Protein AF-A0A7S2CY67-F1 (afdb_monomer_lite)

Structure (mmCIF, N/CA/C/O backbone):
data_AF-A0A7S2CY67-F1
#
_entry.id   AF-A0A7S2CY67-F1
#
loop_
_atom_site.group_PDB
_atom_site.id
_atom_site.type_symbol
_atom_site.label_atom_id
_atom_site.label_alt_id
_atom_site.label_comp_id
_atom_site.label_asym_id
_atom_site.label_entity_id
_atom_site.label_seq_id
_atom_site.pdbx_PDB_ins_code
_atom_site.Cartn_x
_atom_site.Cartn_y
_atom_site.Cartn_z
_atom_site.occupancy
_atom_site.B_iso_or_equiv
_atom_site.auth_seq_id
_atom_site.auth_comp_id
_atom_site.auth_asym_id
_atom_site.auth_atom_id
_atom_site.pdbx_PDB_model_num
ATOM 1 N N . TYR A 1 1 ? 5.174 11.758 -1.093 1.00 93.12 1 TYR A N 1
ATOM 2 C CA . TYR A 1 1 ? 6.610 11.910 -1.414 1.00 93.12 1 TYR A CA 1
ATOM 3 C C . TYR A 1 1 ? 7.144 10.620 -2.011 1.00 93.12 1 TYR A C 1
ATOM 5 O O . TYR A 1 1 ? 6.485 9.593 -1.864 1.00 93.12 1 TYR A O 1
ATOM 13 N N . GLU A 1 2 ? 8.290 10.684 -2.694 1.00 97.56 2 GLU A N 1
ATOM 14 C CA . GLU A 1 2 ? 8.997 9.483 -3.150 1.00 97.56 2 GLU A CA 1
ATOM 15 C C . GLU A 1 2 ? 9.559 8.762 -1.918 1.00 97.56 2 GLU A C 1
ATOM 17 O O . GLU A 1 2 ? 10.218 9.382 -1.079 1.00 97.56 2 GLU A O 1
ATOM 22 N N . LEU A 1 3 ? 9.259 7.473 -1.777 1.00 97.00 3 LEU A N 1
ATOM 23 C CA . LEU A 1 3 ? 9.472 6.714 -0.545 1.00 97.00 3 LEU A CA 1
ATOM 24 C C . LEU A 1 3 ? 10.941 6.686 -0.077 1.00 97.00 3 LEU A C 1
ATOM 26 O O . LEU A 1 3 ? 11.210 6.699 1.123 1.00 97.00 3 LEU A O 1
ATOM 30 N N . ARG A 1 4 ? 11.904 6.672 -1.003 1.00 96.25 4 ARG A N 1
ATOM 31 C CA . ARG A 1 4 ? 13.350 6.644 -0.720 1.00 96.25 4 ARG A CA 1
ATOM 32 C C . ARG A 1 4 ? 13.943 8.010 -0.408 1.00 96.25 4 ARG A C 1
ATOM 34 O O . ARG A 1 4 ? 15.083 8.076 0.043 1.00 96.25 4 ARG A O 1
ATOM 41 N N . THR A 1 5 ? 13.174 9.077 -0.597 1.00 96.81 5 THR A N 1
ATOM 42 C CA . THR A 1 5 ? 13.566 10.443 -0.214 1.00 96.81 5 THR A CA 1
ATOM 43 C C . THR A 1 5 ? 13.110 10.842 1.189 1.00 96.81 5 THR A C 1
ATOM 45 O O . THR A 1 5 ? 13.514 11.894 1.679 1.00 96.81 5 THR A O 1
ATOM 48 N N . LEU A 1 6 ? 12.290 10.014 1.844 1.00 97.44 6 LEU A N 1
ATOM 49 C CA . LEU A 1 6 ? 11.858 10.247 3.220 1.00 97.44 6 LEU A CA 1
ATOM 50 C C . LEU A 1 6 ? 13.047 10.224 4.182 1.00 97.44 6 LEU A C 1
ATOM 52 O O . LEU A 1 6 ? 13.986 9.437 4.016 1.00 97.44 6 LEU A O 1
ATOM 56 N N . SER A 1 7 ? 12.971 11.043 5.234 1.00 97.44 7 SER A N 1
ATOM 57 C CA . SER A 1 7 ? 13.893 10.908 6.357 1.00 97.44 7 SER A CA 1
ATOM 58 C C . SER A 1 7 ? 13.724 9.534 7.016 1.00 97.44 7 SER A C 1
ATOM 60 O O . SER A 1 7 ? 12.704 8.859 6.848 1.00 97.44 7 SER A O 1
ATOM 62 N N . HIS A 1 8 ? 14.726 9.105 7.783 1.00 96.25 8 HIS A N 1
ATOM 63 C CA . HIS A 1 8 ? 14.624 7.862 8.547 1.00 96.25 8 HIS A CA 1
ATOM 64 C C . HIS A 1 8 ? 13.380 7.855 9.453 1.00 96.25 8 HIS A C 1
ATOM 66 O O . HIS A 1 8 ? 12.667 6.853 9.510 1.00 96.25 8 HIS A O 1
ATOM 72 N N . ASP A 1 9 ? 13.100 8.981 10.110 1.00 97.75 9 ASP A N 1
ATOM 73 C CA . ASP A 1 9 ? 11.992 9.098 11.054 1.00 97.75 9 ASP A CA 1
ATOM 74 C C . ASP A 1 9 ? 10.640 9.122 10.335 1.00 97.75 9 ASP A C 1
ATOM 76 O O . ASP A 1 9 ? 9.745 8.380 10.730 1.00 97.75 9 ASP A O 1
ATOM 80 N N . ASP A 1 10 ? 10.510 9.851 9.221 1.00 98.19 10 ASP A N 1
ATOM 81 C CA . ASP A 1 10 ? 9.273 9.855 8.422 1.00 98.19 10 ASP A CA 1
ATOM 82 C C . ASP A 1 10 ? 8.985 8.473 7.829 1.00 98.19 10 ASP A C 1
ATOM 84 O O . ASP A 1 10 ? 7.849 7.996 7.858 1.00 98.19 10 ASP A O 1
ATOM 88 N N . ARG A 1 11 ? 10.022 7.791 7.323 1.00 97.56 11 ARG A N 1
ATOM 89 C CA . ARG A 1 11 ? 9.902 6.430 6.791 1.00 97.56 11 ARG A CA 1
ATOM 90 C C . ARG A 1 11 ? 9.481 5.453 7.884 1.00 97.56 11 ARG A C 1
ATOM 92 O O . ARG A 1 11 ? 8.613 4.614 7.650 1.00 97.56 11 ARG A O 1
ATOM 99 N N . LYS A 1 12 ? 10.072 5.563 9.077 1.00 97.38 12 LYS A N 1
ATOM 100 C CA . LYS A 1 12 ? 9.687 4.756 10.238 1.00 97.38 12 LYS A CA 1
ATOM 101 C C . LYS A 1 12 ? 8.224 5.001 10.602 1.00 97.38 12 LYS A C 1
ATOM 103 O O . LYS A 1 12 ? 7.485 4.033 10.737 1.00 97.38 12 LYS A O 1
ATOM 108 N N . THR A 1 13 ? 7.795 6.257 10.708 1.00 98.19 13 THR A N 1
ATOM 109 C CA . THR A 1 13 ? 6.401 6.613 11.008 1.00 98.19 13 THR A CA 1
ATOM 110 C C . THR A 1 13 ? 5.434 6.057 9.964 1.00 98.19 13 THR A C 1
ATOM 112 O O . THR A 1 13 ? 4.447 5.419 10.327 1.00 98.19 13 THR A O 1
ATOM 115 N N . TYR A 1 14 ? 5.754 6.202 8.675 1.00 98.12 14 TYR A N 1
ATOM 116 C CA . TYR A 1 14 ? 4.969 5.615 7.589 1.00 98.12 14 TYR A CA 1
ATOM 117 C C . TYR A 1 14 ? 4.826 4.096 7.739 1.00 98.12 14 TYR A C 1
ATOM 119 O O . TYR A 1 14 ? 3.713 3.577 7.704 1.00 98.12 14 TYR A O 1
ATOM 127 N N . PHE A 1 15 ? 5.928 3.369 7.959 1.00 98.00 15 PHE A N 1
ATOM 128 C CA . PHE A 1 15 ? 5.878 1.913 8.100 1.00 98.00 15 PHE A CA 1
ATOM 129 C C . PHE A 1 15 ? 5.199 1.438 9.390 1.00 98.00 15 PHE A C 1
ATOM 131 O O . PHE A 1 15 ? 4.603 0.363 9.376 1.00 98.00 15 PHE A O 1
ATOM 138 N N . GLU A 1 16 ? 5.252 2.198 10.489 1.00 98.12 16 GLU A N 1
ATOM 139 C CA . GLU A 1 16 ? 4.470 1.873 11.689 1.00 98.12 16 GLU A CA 1
ATOM 140 C C . GLU A 1 16 ? 2.967 2.039 11.440 1.00 98.12 16 GLU A C 1
ATOM 142 O O . GLU A 1 16 ? 2.195 1.126 11.738 1.00 98.12 16 GLU A O 1
ATOM 147 N N . ALA A 1 17 ? 2.546 3.153 10.830 1.00 98.44 17 ALA A N 1
ATOM 148 C CA . ALA A 1 17 ? 1.143 3.368 10.481 1.00 98.44 17 ALA A CA 1
ATOM 149 C C . ALA A 1 17 ? 0.645 2.324 9.471 1.00 98.44 17 ALA A C 1
ATOM 151 O O . ALA A 1 17 ? -0.438 1.759 9.628 1.00 98.44 17 ALA A O 1
ATOM 152 N N . LEU A 1 18 ? 1.464 2.010 8.464 1.00 97.88 18 LEU A N 1
ATOM 153 C CA . LEU A 1 18 ? 1.145 0.991 7.474 1.00 97.88 18 LEU A CA 1
ATOM 154 C C . LEU A 1 18 ? 1.027 -0.393 8.117 1.00 97.88 18 LEU A C 1
ATOM 156 O O . LEU A 1 18 ? 0.089 -1.125 7.828 1.00 97.88 18 LEU A O 1
ATOM 160 N N . TYR A 1 19 ? 1.920 -0.757 9.033 1.00 97.69 19 TYR A N 1
ATOM 161 C CA . TYR A 1 19 ? 1.831 -2.041 9.725 1.00 97.69 19 TYR A CA 1
ATOM 162 C C . TYR A 1 19 ? 0.552 -2.178 10.550 1.00 97.69 19 TYR A C 1
ATOM 164 O O . TYR A 1 19 ? -0.118 -3.204 10.463 1.00 97.69 19 TYR A O 1
ATOM 172 N N . VAL A 1 20 ? 0.151 -1.129 11.271 1.00 98.00 20 VAL A N 1
ATOM 173 C CA . VAL A 1 20 ? -1.155 -1.089 11.945 1.00 98.00 20 VAL A CA 1
ATOM 174 C C . VAL A 1 20 ? -2.293 -1.285 10.939 1.00 98.00 20 VAL A C 1
ATOM 176 O O . VAL A 1 20 ? -3.178 -2.106 11.170 1.00 98.00 20 VAL A O 1
ATOM 179 N N . PHE A 1 21 ? -2.256 -0.586 9.803 1.00 97.62 21 PHE A N 1
ATOM 180 C CA . PHE A 1 21 ? -3.266 -0.701 8.749 1.00 97.62 21 PHE A CA 1
ATOM 181 C C . PHE A 1 21 ? -3.409 -2.129 8.185 1.00 97.62 21 PHE A C 1
ATOM 183 O O . PHE A 1 21 ? -4.525 -2.551 7.880 1.00 97.62 21 PHE A O 1
ATOM 190 N N . TYR A 1 22 ? -2.311 -2.885 8.093 1.00 95.81 22 TYR A N 1
ATOM 191 C CA . TYR A 1 22 ? -2.320 -4.288 7.656 1.00 95.81 22 TYR A CA 1
ATOM 192 C C . TYR A 1 22 ? -2.852 -5.268 8.716 1.00 95.81 22 TYR A C 1
ATOM 194 O O . TYR A 1 22 ? -3.306 -6.351 8.358 1.00 95.81 22 TYR A O 1
ATOM 202 N N . GLN A 1 23 ? -2.791 -4.921 10.004 1.00 94.50 23 GLN A N 1
ATOM 203 C CA . GLN A 1 23 ? -3.136 -5.831 11.107 1.00 94.50 23 GLN A CA 1
ATOM 204 C C . GLN A 1 23 ? -4.534 -5.579 11.685 1.00 94.50 23 GLN A C 1
ATOM 206 O O . GLN A 1 23 ? -5.205 -6.509 12.132 1.00 94.50 23 GLN A O 1
ATOM 211 N N . VAL A 1 24 ? -4.983 -4.323 11.698 1.00 95.88 24 VAL A N 1
ATOM 212 C CA . VAL A 1 24 ? -6.218 -3.929 12.379 1.00 95.88 24 VAL A CA 1
ATOM 213 C C . VAL A 1 24 ? -7.445 -4.229 11.517 1.00 95.88 24 VAL A C 1
ATOM 215 O O . VAL A 1 24 ? -7.567 -3.811 10.365 1.00 95.88 2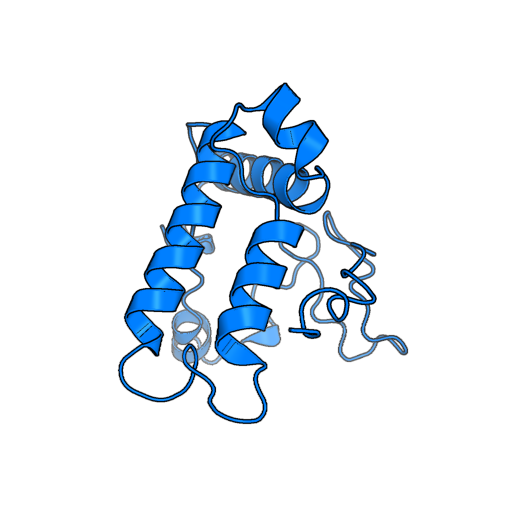4 VAL A O 1
ATOM 218 N N . SER A 1 25 ? -8.402 -4.951 12.103 1.00 95.88 25 SER A N 1
ATOM 219 C CA . SER A 1 25 ? -9.677 -5.256 11.448 1.00 95.88 25 SER A CA 1
ATOM 220 C C . SER A 1 25 ? -10.555 -4.009 11.281 1.00 95.88 25 SER A C 1
ATOM 222 O O . SER A 1 25 ? -10.412 -3.026 12.004 1.00 95.88 25 SER A O 1
ATOM 224 N N . GLN A 1 26 ? -11.546 -4.062 10.383 1.00 97.00 26 GLN A N 1
ATOM 225 C CA . GLN A 1 26 ? -12.497 -2.957 10.194 1.00 97.00 26 GLN A CA 1
ATOM 226 C C . GLN A 1 26 ? -13.194 -2.540 11.500 1.00 97.00 26 GLN A C 1
ATOM 228 O O . GLN A 1 26 ? -13.263 -1.355 11.820 1.00 97.00 26 GLN A O 1
ATOM 233 N N . ALA A 1 27 ? -13.723 -3.510 12.251 1.00 97.38 27 ALA A N 1
ATOM 234 C CA . ALA A 1 27 ? -14.481 -3.242 13.472 1.00 97.38 27 ALA A CA 1
ATOM 235 C C . ALA A 1 27 ? -13.596 -2.634 14.570 1.00 97.38 27 ALA A C 1
ATOM 237 O O . ALA A 1 27 ? -13.999 -1.693 15.255 1.00 97.38 27 ALA A O 1
ATOM 238 N N . GLU A 1 28 ? -12.378 -3.151 14.715 1.00 98.31 28 GLU A N 1
ATOM 239 C CA . GLU A 1 28 ? -11.406 -2.639 15.674 1.00 98.31 28 GLU A CA 1
ATOM 240 C C . GLU A 1 28 ? -10.902 -1.247 15.286 1.00 98.31 28 GLU A C 1
ATOM 242 O O . GLU A 1 28 ? -10.892 -0.346 16.122 1.00 98.31 28 GLU A O 1
ATOM 247 N N . GLY A 1 29 ? -10.561 -1.025 14.018 1.00 98.31 29 GLY A N 1
ATOM 248 C CA . GLY A 1 29 ? -10.054 0.263 13.561 1.00 98.31 29 GLY A CA 1
ATOM 249 C C . GLY A 1 29 ? -11.096 1.375 13.631 1.00 98.31 29 GLY A C 1
ATOM 250 O O . GLY A 1 29 ? -10.762 2.491 14.013 1.00 98.31 29 GLY A O 1
ATOM 251 N N . VAL A 1 30 ? -12.380 1.080 13.404 1.00 98.44 30 VAL A N 1
ATOM 252 C CA . VAL A 1 30 ? -13.461 2.047 13.671 1.00 98.44 30 VAL A CA 1
ATOM 253 C C . VAL A 1 30 ? -13.520 2.434 15.151 1.00 98.44 30 VAL A C 1
ATOM 255 O O . VAL A 1 30 ? -13.738 3.603 15.471 1.00 98.44 30 VAL A O 1
ATOM 258 N N . LYS A 1 31 ? -13.303 1.476 16.060 1.00 98.44 31 LYS A N 1
ATOM 259 C CA . LYS A 1 31 ? -13.283 1.725 17.507 1.00 98.44 31 LYS A CA 1
ATOM 260 C C . LYS A 1 31 ? -12.053 2.529 17.943 1.00 98.44 31 LYS A C 1
ATOM 262 O O . LYS A 1 31 ? -12.183 3.372 18.827 1.00 98.44 31 LYS A O 1
ATOM 267 N N . LEU A 1 32 ? -10.884 2.253 17.364 1.00 98.38 32 LEU A N 1
ATOM 268 C CA . LEU A 1 32 ? -9.612 2.884 17.739 1.00 98.38 32 LEU A CA 1
ATOM 269 C C . LEU A 1 32 ? -9.400 4.247 17.070 1.00 98.38 32 LEU A C 1
ATOM 271 O O . LEU A 1 32 ? -8.996 5.197 17.733 1.00 98.38 32 LEU A O 1
ATOM 275 N N . TYR A 1 33 ? -9.677 4.339 15.772 1.00 98.19 33 TYR A N 1
ATOM 276 C CA . TYR A 1 33 ? -9.298 5.471 14.924 1.00 98.19 33 TYR A CA 1
ATOM 277 C C . TYR A 1 33 ? -10.501 6.309 14.472 1.00 98.19 33 TYR A C 1
ATOM 279 O O . TYR A 1 33 ? -10.338 7.466 14.094 1.00 98.19 33 TYR A O 1
ATOM 287 N N . GLY A 1 34 ? -11.721 5.768 14.564 1.00 97.00 34 GLY A N 1
ATOM 288 C CA . GLY A 1 34 ? -12.975 6.477 14.305 1.00 97.00 34 GLY A CA 1
ATOM 289 C C . GLY A 1 34 ? -13.731 5.982 13.070 1.00 97.00 34 GLY A C 1
ATOM 290 O O . GLY A 1 34 ? -13.219 5.233 12.244 1.00 97.00 34 GLY A O 1
ATOM 291 N N . GLY A 1 35 ? -14.975 6.444 12.913 1.00 96.69 35 GLY A N 1
ATOM 292 C CA . GLY A 1 35 ? -15.934 5.913 11.929 1.00 96.69 35 GLY A CA 1
ATOM 293 C C . GLY A 1 35 ? -15.572 6.064 10.448 1.00 96.69 35 GLY A C 1
ATOM 294 O O . GLY A 1 35 ? -16.266 5.504 9.608 1.00 96.69 35 GLY A O 1
ATOM 295 N N . LYS A 1 36 ? -14.514 6.811 10.118 1.00 96.75 36 LYS A N 1
ATOM 296 C CA . LYS A 1 36 ? -14.008 6.964 8.745 1.00 96.75 36 LYS A CA 1
ATOM 297 C C . LYS A 1 36 ? -12.856 6.012 8.403 1.00 96.75 36 LYS A C 1
ATOM 299 O O . LYS A 1 36 ? -12.401 6.026 7.267 1.00 96.75 36 LYS A O 1
ATOM 304 N N . TYR A 1 37 ? -12.378 5.218 9.362 1.00 98.44 37 TYR A N 1
ATOM 305 C CA . TYR A 1 37 ? -11.299 4.265 9.130 1.00 98.44 37 TYR A CA 1
ATOM 306 C C . TYR A 1 37 ? -11.774 3.149 8.203 1.00 98.44 37 TYR A C 1
ATOM 308 O O . TYR A 1 37 ? -12.827 2.556 8.448 1.00 98.44 37 TYR A O 1
ATOM 316 N N . LEU A 1 38 ? -10.978 2.824 7.188 1.00 98.44 38 LEU A N 1
ATOM 317 C CA . LEU A 1 38 ? -11.170 1.667 6.325 1.00 98.44 38 LEU A CA 1
ATOM 318 C C . LEU A 1 38 ? -9.960 0.744 6.487 1.00 98.44 38 LEU A C 1
ATOM 320 O O . LEU A 1 38 ? -8.822 1.177 6.381 1.00 98.44 38 LEU A O 1
ATOM 324 N N . SER A 1 39 ? -10.199 -0.530 6.778 1.00 97.12 39 SER A N 1
ATOM 325 C CA . SER A 1 39 ? -9.134 -1.537 6.888 1.00 97.12 39 SER A CA 1
ATOM 326 C C . SER A 1 39 ? -8.613 -1.960 5.514 1.00 97.12 39 SER A C 1
ATOM 328 O O . SER A 1 39 ? -9.345 -1.883 4.524 1.00 97.12 39 SER A O 1
ATOM 330 N N . LEU A 1 40 ? -7.401 -2.527 5.463 1.00 95.88 40 LEU A N 1
ATOM 331 C CA . LEU A 1 40 ? -6.869 -3.193 4.265 1.00 95.88 40 LEU A CA 1
ATOM 332 C C . LEU A 1 40 ? -7.900 -4.139 3.639 1.00 95.88 40 LEU A C 1
ATOM 334 O O . LEU A 1 40 ? -8.175 -4.085 2.446 1.00 95.88 40 LEU A O 1
ATOM 338 N N . ASN A 1 41 ? -8.516 -4.971 4.474 1.00 93.75 41 ASN A N 1
ATOM 339 C CA . ASN A 1 41 ? -9.506 -5.955 4.058 1.00 93.75 41 ASN A CA 1
ATOM 340 C C . ASN A 1 41 ? -10.754 -5.326 3.424 1.00 93.75 41 ASN A C 1
ATOM 342 O O . ASN A 1 41 ? -11.353 -5.921 2.531 1.00 93.75 41 ASN A O 1
ATOM 346 N N . TYR A 1 42 ? -11.152 -4.132 3.862 1.00 95.06 42 TYR A N 1
ATOM 347 C CA . TYR A 1 42 ? -12.246 -3.395 3.238 1.00 95.06 42 TYR A CA 1
ATOM 348 C C . TYR A 1 42 ? -11.843 -2.887 1.846 1.00 95.06 42 TYR A C 1
ATOM 350 O O . TYR A 1 42 ? -12.562 -3.145 0.880 1.00 95.06 42 TYR A O 1
ATOM 358 N N . LEU A 1 43 ? -10.666 -2.263 1.722 1.00 95.44 43 LEU A N 1
ATOM 359 C CA . LEU A 1 43 ? -10.174 -1.744 0.439 1.00 95.44 43 LEU A CA 1
ATOM 360 C C . LEU A 1 43 ? -9.917 -2.868 -0.581 1.00 95.44 43 LEU A C 1
ATOM 362 O O . LEU A 1 43 ? -10.307 -2.751 -1.739 1.00 95.44 43 LEU A O 1
ATOM 366 N N . VAL A 1 44 ? -9.343 -3.999 -0.155 1.00 92.94 44 VAL A N 1
ATOM 367 C CA . VAL A 1 44 ? -9.152 -5.186 -1.013 1.00 92.94 44 VAL A CA 1
ATOM 368 C C . VAL A 1 44 ? -10.491 -5.692 -1.550 1.00 92.94 44 VAL A C 1
ATOM 370 O O . VAL A 1 44 ? -10.601 -6.013 -2.731 1.00 92.94 44 VAL A O 1
ATOM 373 N N . ARG A 1 45 ? -11.539 -5.724 -0.718 1.00 90.25 45 ARG A N 1
ATOM 374 C CA . ARG A 1 45 ? -12.885 -6.113 -1.168 1.00 90.25 45 ARG A CA 1
ATOM 375 C C . ARG A 1 45 ? -13.473 -5.121 -2.163 1.00 90.25 45 ARG A C 1
ATOM 377 O O . ARG A 1 45 ? -14.047 -5.559 -3.154 1.00 90.25 45 ARG A O 1
ATOM 384 N N . GLN A 1 46 ? -13.325 -3.817 -1.929 1.00 91.75 46 GLN A N 1
ATOM 385 C CA . GLN A 1 46 ? -13.766 -2.798 -2.888 1.00 91.75 46 GLN A CA 1
ATOM 386 C C . GLN A 1 46 ? -13.060 -2.957 -4.238 1.00 91.75 46 GLN A C 1
ATOM 388 O O . GLN A 1 46 ? -13.721 -2.933 -5.274 1.00 91.75 46 GLN A O 1
ATOM 393 N N . HIS A 1 47 ? -11.745 -3.189 -4.222 1.00 92.25 47 HIS A N 1
ATOM 394 C CA . HIS A 1 47 ? -10.965 -3.436 -5.430 1.00 92.25 47 HIS A CA 1
ATOM 395 C C . HIS A 1 47 ? -11.448 -4.687 -6.173 1.00 92.25 47 HIS A C 1
ATOM 397 O O . HIS A 1 47 ? -11.693 -4.640 -7.374 1.00 92.25 47 HIS A O 1
ATOM 403 N N . LEU A 1 48 ? -11.652 -5.804 -5.466 1.00 89.31 48 LEU A N 1
ATOM 404 C CA . LEU A 1 48 ? -12.175 -7.036 -6.065 1.00 89.31 48 LEU A CA 1
ATOM 405 C C . LEU A 1 48 ? -13.583 -6.854 -6.640 1.00 89.31 48 LEU A C 1
ATOM 407 O O . LEU A 1 48 ? -13.865 -7.368 -7.714 1.00 89.31 48 LEU A O 1
ATOM 411 N N . TYR A 1 49 ? -14.454 -6.098 -5.972 1.00 86.94 49 TYR A N 1
ATOM 412 C CA . TYR A 1 49 ? -15.788 -5.800 -6.494 1.00 86.94 49 TYR A CA 1
ATOM 413 C C . TYR A 1 49 ? -15.732 -5.004 -7.807 1.00 86.94 49 TYR A C 1
ATOM 415 O O . TYR A 1 49 ? -16.526 -5.240 -8.712 1.00 86.94 49 TYR A O 1
ATOM 423 N N . GLY A 1 50 ? -14.783 -4.073 -7.917 1.00 87.38 50 GLY A N 1
ATOM 424 C CA . GLY A 1 50 ? -14.592 -3.255 -9.111 1.00 87.38 50 GLY A CA 1
ATOM 425 C C . GLY A 1 50 ? -13.888 -3.955 -10.274 1.00 87.38 50 GLY A C 1
ATOM 426 O O . GLY A 1 50 ? -14.155 -3.623 -11.427 1.00 87.38 50 GLY A O 1
ATOM 427 N N . ALA A 1 51 ? -13.004 -4.907 -9.969 1.00 87.69 51 ALA A N 1
ATOM 428 C CA . ALA A 1 51 ? -12.089 -5.502 -10.940 1.00 87.69 51 ALA A CA 1
ATOM 429 C C . ALA A 1 51 ? -12.361 -6.971 -11.291 1.00 87.69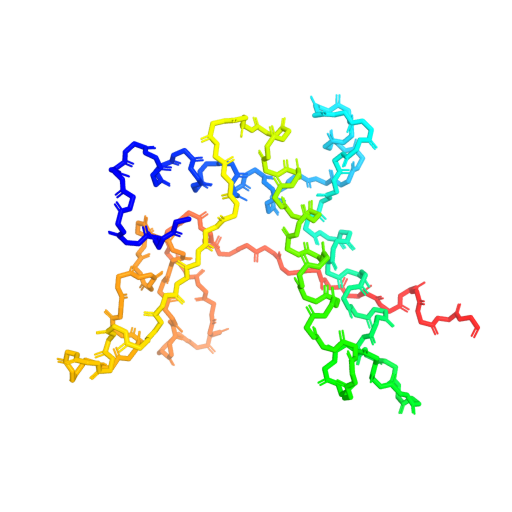 51 ALA A C 1
ATOM 431 O O . ALA A 1 51 ? -11.961 -7.433 -12.351 1.00 87.69 51 ALA A O 1
ATOM 432 N N . ALA A 1 52 ? -12.983 -7.747 -10.401 1.00 82.50 52 ALA A N 1
ATOM 433 C CA . ALA A 1 52 ? -13.018 -9.209 -10.522 1.00 82.50 52 ALA A CA 1
ATOM 434 C C . ALA A 1 52 ? -14.334 -9.763 -11.096 1.00 82.50 52 ALA A C 1
ATOM 436 O O . ALA A 1 52 ? -14.559 -10.975 -11.043 1.00 82.50 52 ALA A O 1
ATOM 437 N N . SE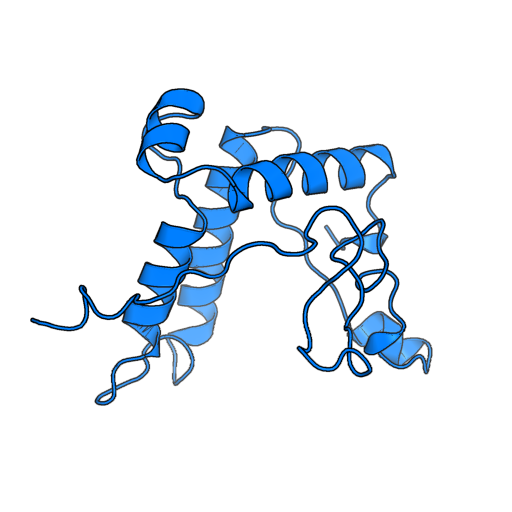R A 1 53 ? -15.218 -8.906 -11.621 1.00 77.44 53 SER A N 1
ATOM 438 C CA . SER A 1 53 ? -16.420 -9.371 -12.317 1.00 77.44 53 SER A CA 1
ATOM 439 C C . SER A 1 53 ? -16.047 -9.981 -13.668 1.00 77.44 53 SER A C 1
ATOM 441 O O . SER A 1 53 ? -15.319 -9.383 -14.454 1.00 77.44 53 SER A O 1
ATOM 443 N N . ILE A 1 54 ? -16.588 -11.168 -13.952 1.00 73.56 54 ILE A N 1
ATOM 444 C CA . ILE A 1 54 ? -16.397 -11.870 -15.233 1.00 73.56 54 ILE A CA 1
ATOM 445 C C . ILE A 1 54 ? -16.997 -11.064 -16.394 1.00 73.56 54 ILE A C 1
ATOM 447 O O . ILE A 1 54 ? -16.539 -11.172 -17.529 1.00 73.56 54 ILE A O 1
ATOM 451 N N . GLU A 1 55 ? -18.041 -10.284 -16.115 1.00 74.56 55 GLU A N 1
ATOM 452 C CA . GLU A 1 55 ? -18.806 -9.577 -17.137 1.00 74.56 55 GLU A CA 1
ATOM 453 C C . GLU A 1 55 ? -18.098 -8.303 -17.605 1.00 74.56 55 GLU A C 1
ATOM 455 O O . GLU A 1 55 ? -18.103 -8.033 -18.805 1.00 74.56 55 GLU A O 1
ATOM 460 N N . CYS A 1 56 ? -17.492 -7.541 -16.684 1.00 75.31 56 CYS A N 1
ATOM 461 C CA . CYS A 1 56 ? -16.758 -6.300 -16.952 1.00 75.31 56 CYS A CA 1
ATOM 462 C C . CYS A 1 56 ? -15.802 -5.956 -15.792 1.00 75.31 56 CYS A C 1
ATOM 464 O O . CYS A 1 56 ? -16.242 -5.839 -14.648 1.00 75.31 56 CYS A O 1
ATOM 466 N N . ASP A 1 57 ? -14.529 -5.694 -16.096 1.00 84.00 57 ASP A N 1
ATOM 467 C CA . ASP A 1 57 ? -13.593 -5.033 -15.179 1.00 84.00 57 ASP A CA 1
ATOM 468 C C . ASP A 1 57 ? -13.762 -3.511 -15.314 1.00 84.00 57 ASP A C 1
ATOM 470 O O . ASP A 1 57 ? -13.533 -2.937 -16.378 1.00 84.00 57 ASP A O 1
ATOM 474 N N . HIS A 1 58 ? -14.207 -2.841 -14.250 1.00 85.06 58 HIS A N 1
ATOM 475 C CA . HIS A 1 58 ? -14.423 -1.390 -14.259 1.00 85.06 58 HIS A CA 1
ATOM 476 C C . HIS A 1 58 ? -13.191 -0.597 -13.798 1.00 85.06 58 HIS A C 1
ATOM 478 O O . HIS A 1 58 ? -13.186 0.634 -13.880 1.00 85.06 58 HIS A O 1
ATOM 484 N N . TRP A 1 59 ? -12.185 -1.270 -13.238 1.00 90.00 59 TRP A N 1
ATOM 485 C CA . TRP A 1 59 ? -11.087 -0.656 -12.492 1.00 90.00 59 TRP A CA 1
ATOM 486 C C . TRP A 1 59 ? -9.742 -0.768 -13.197 1.00 90.00 59 TRP A C 1
ATOM 488 O O . TRP A 1 59 ? -8.894 0.088 -12.966 1.00 90.00 59 TRP A O 1
ATOM 498 N N . HIS A 1 60 ? -9.538 -1.752 -14.068 1.00 91.38 60 HIS A N 1
ATOM 499 C CA . HIS A 1 60 ? -8.319 -1.872 -14.869 1.00 91.38 60 HIS A CA 1
ATOM 500 C C . HIS A 1 60 ? -8.558 -1.583 -16.347 1.00 91.38 60 HIS A C 1
ATOM 502 O O . HIS A 1 60 ? -7.674 -1.028 -16.999 1.00 91.38 60 HIS A O 1
ATOM 508 N N . ASP A 1 61 ? -9.756 -1.870 -16.858 1.00 80.25 61 ASP A N 1
ATOM 509 C CA . ASP A 1 61 ? -10.088 -1.639 -18.257 1.00 80.25 61 ASP A CA 1
ATOM 510 C C . ASP A 1 61 ? -10.886 -0.339 -18.455 1.00 80.25 61 ASP A C 1
ATOM 512 O O . ASP A 1 61 ? -11.817 0.010 -17.728 1.00 80.25 61 ASP A O 1
ATOM 516 N N . GLY A 1 62 ? -10.511 0.418 -19.488 1.00 78.88 62 GLY A N 1
ATOM 517 C CA . GLY A 1 62 ? -11.230 1.618 -19.912 1.00 78.88 62 GLY A CA 1
ATOM 518 C C . GLY A 1 62 ? -10.968 2.873 -19.070 1.00 78.88 62 GLY A C 1
ATOM 519 O O . GLY A 1 62 ? -9.914 3.065 -18.468 1.00 78.88 62 GLY A O 1
ATOM 520 N N . ALA A 1 63 ? -11.927 3.803 -19.092 1.00 84.31 63 ALA A N 1
ATOM 521 C CA . ALA A 1 63 ? -11.750 5.154 -18.547 1.00 84.31 63 ALA A CA 1
ATOM 522 C C . ALA A 1 63 ? -11.763 5.224 -17.006 1.00 84.31 63 ALA A C 1
ATOM 524 O O . ALA A 1 63 ? -11.447 6.271 -16.437 1.00 84.31 63 ALA A O 1
ATOM 525 N N . GLY A 1 64 ? -12.141 4.134 -16.330 1.00 85.44 64 GLY A N 1
ATOM 526 C CA . GLY A 1 64 ? -12.238 4.068 -14.872 1.00 85.44 64 GLY A CA 1
ATOM 527 C C . GLY A 1 64 ? -10.888 3.963 -14.162 1.00 85.44 64 GLY A C 1
ATOM 528 O O . GLY A 1 64 ? -10.779 4.409 -13.019 1.00 85.44 64 GLY A O 1
ATOM 529 N N . ILE A 1 65 ? -9.851 3.451 -14.839 1.00 91.31 65 ILE A N 1
ATOM 530 C CA . ILE A 1 65 ? -8.590 3.038 -14.204 1.00 91.31 65 ILE A CA 1
ATOM 531 C C . ILE A 1 65 ? -7.958 4.109 -13.321 1.00 91.31 65 ILE A C 1
ATOM 533 O O . ILE A 1 65 ? -7.731 3.883 -12.132 1.00 91.31 65 ILE A O 1
ATOM 537 N N . VAL A 1 66 ? -7.727 5.302 -13.868 1.00 93.50 66 VAL A N 1
ATOM 538 C CA . VAL A 1 66 ? -7.052 6.381 -13.138 1.00 93.50 66 VAL A CA 1
ATOM 539 C C . VAL A 1 66 ? -7.900 6.850 -11.958 1.00 93.50 66 VAL A C 1
ATOM 541 O O . VAL A 1 66 ? -7.394 6.994 -10.848 1.00 93.50 66 VAL A O 1
ATOM 544 N N . ASN A 1 67 ? -9.198 7.058 -12.176 1.00 93.62 67 ASN A N 1
ATOM 545 C CA . ASN A 1 67 ? -10.079 7.619 -11.154 1.00 93.62 67 ASN A CA 1
ATOM 546 C C . ASN A 1 67 ? -10.272 6.654 -9.977 1.00 93.62 67 ASN A C 1
ATOM 548 O O . ASN A 1 67 ? -10.223 7.084 -8.825 1.00 93.62 67 ASN A O 1
ATOM 552 N N . HIS A 1 68 ? -10.438 5.358 -10.250 1.00 94.56 68 HIS A N 1
ATOM 553 C CA . HIS A 1 68 ? -10.592 4.350 -9.203 1.00 94.56 68 HIS A CA 1
ATOM 554 C C . HIS A 1 68 ? -9.313 4.172 -8.378 1.00 94.56 68 HIS A C 1
ATOM 556 O O . HIS A 1 68 ? -9.384 4.179 -7.149 1.00 94.56 68 HIS A O 1
ATOM 562 N N . HIS A 1 69 ? -8.140 4.119 -9.019 1.00 96.69 69 HIS A N 1
ATOM 563 C CA . HIS A 1 69 ? -6.865 3.957 -8.312 1.00 96.69 69 HIS A CA 1
ATOM 564 C C . HIS A 1 69 ? -6.476 5.195 -7.490 1.00 96.69 69 HIS A C 1
ATOM 566 O O . HIS A 1 69 ? -5.948 5.062 -6.384 1.00 96.69 69 HIS A O 1
ATOM 572 N N . VAL A 1 70 ? -6.789 6.403 -7.973 1.00 96.69 70 VAL A N 1
ATOM 573 C CA . VAL A 1 70 ? -6.651 7.631 -7.171 1.00 96.69 70 VAL A CA 1
ATOM 574 C C . VAL A 1 70 ? -7.597 7.596 -5.966 1.00 96.69 70 VAL A C 1
ATOM 576 O O . VAL A 1 70 ? -7.172 7.896 -4.852 1.00 96.69 70 VAL A O 1
ATOM 579 N N . GLY A 1 71 ? -8.855 7.189 -6.166 1.00 96.25 71 GLY A N 1
ATOM 580 C CA . GLY A 1 71 ? -9.860 7.100 -5.104 1.00 96.25 71 GLY A CA 1
ATOM 581 C C . GLY A 1 71 ? -9.470 6.137 -3.981 1.00 96.25 71 GLY A C 1
ATOM 582 O O . GLY A 1 71 ? -9.417 6.544 -2.822 1.00 96.25 71 GLY A O 1
ATOM 583 N N . ILE A 1 72 ? -9.118 4.893 -4.315 1.00 96.38 72 ILE A N 1
ATOM 584 C CA . ILE A 1 72 ? -8.744 3.887 -3.307 1.00 96.38 72 ILE A CA 1
ATOM 585 C C . ILE A 1 72 ? -7.434 4.245 -2.586 1.00 96.38 72 ILE A C 1
ATOM 587 O O . ILE A 1 72 ? -7.299 4.016 -1.384 1.00 96.38 72 ILE A O 1
ATOM 591 N N . THR A 1 73 ? -6.482 4.883 -3.282 1.00 97.44 73 THR A N 1
ATOM 592 C CA . THR A 1 73 ? -5.250 5.390 -2.651 1.00 97.44 73 THR A CA 1
ATOM 593 C C . THR A 1 73 ? -5.567 6.502 -1.652 1.00 97.44 73 THR A C 1
ATOM 595 O O . THR A 1 73 ? -4.976 6.548 -0.573 1.00 97.44 73 THR A O 1
ATOM 598 N N . TRP A 1 74 ? -6.530 7.376 -1.960 1.00 98.00 74 TRP A N 1
ATOM 599 C CA . TRP A 1 74 ? -6.979 8.410 -1.028 1.00 98.00 74 TRP A CA 1
ATOM 600 C C . TRP A 1 74 ? -7.708 7.809 0.186 1.00 98.00 74 TRP A C 1
ATOM 602 O O . TRP A 1 74 ? -7.488 8.235 1.318 1.00 98.00 74 TRP A O 1
ATOM 612 N N . GLU A 1 75 ? -8.530 6.779 -0.002 1.00 98.06 75 GLU A N 1
ATOM 613 C CA . GLU A 1 75 ? -9.161 6.046 1.104 1.00 98.06 75 GLU A CA 1
ATOM 614 C C . GLU A 1 75 ? -8.128 5.370 2.028 1.00 98.06 75 GLU A C 1
ATOM 616 O O . GLU A 1 75 ? -8.237 5.461 3.259 1.00 98.06 75 GLU A O 1
ATOM 621 N N . MET A 1 76 ? -7.081 4.771 1.448 1.00 98.25 76 MET A N 1
ATOM 622 C CA . MET A 1 76 ? -5.930 4.249 2.193 1.00 98.25 76 MET A CA 1
ATOM 623 C C . MET A 1 76 ? -5.216 5.364 2.963 1.00 98.25 76 MET A C 1
ATOM 625 O O . MET A 1 76 ? -4.989 5.229 4.165 1.00 98.25 76 MET A O 1
ATOM 629 N N . GLU A 1 77 ? -4.897 6.484 2.309 1.00 98.38 77 GLU A N 1
ATOM 630 C CA . GLU A 1 77 ? -4.234 7.622 2.950 1.00 98.38 77 GLU A CA 1
ATOM 631 C C . GLU A 1 77 ? -5.054 8.183 4.115 1.00 98.38 77 GLU A C 1
ATOM 633 O O . GLU A 1 77 ? -4.500 8.438 5.182 1.00 98.38 77 GLU A O 1
ATOM 638 N N . ASN A 1 78 ? -6.369 8.342 3.953 1.00 98.31 78 ASN A N 1
ATOM 639 C CA . ASN A 1 78 ? -7.239 8.801 5.035 1.00 98.31 78 ASN A CA 1
ATOM 640 C C . ASN A 1 78 ? -7.153 7.861 6.243 1.00 98.31 78 ASN A C 1
ATOM 642 O O . ASN A 1 78 ? -7.058 8.331 7.374 1.00 98.31 78 ASN A O 1
ATOM 646 N N . SER A 1 79 ? -7.114 6.549 6.009 1.00 98.62 79 SER A N 1
ATOM 647 C CA . SER A 1 79 ? -6.977 5.555 7.077 1.00 98.62 79 SER A CA 1
ATOM 648 C C . SER A 1 79 ? -5.601 5.619 7.749 1.00 98.62 79 SER A C 1
ATOM 650 O O . SER A 1 79 ? -5.530 5.590 8.977 1.00 98.62 79 SER A O 1
ATOM 652 N N . LEU A 1 80 ? -4.518 5.810 6.983 1.00 98.50 80 LEU A N 1
ATOM 653 C CA . LEU A 1 80 ? -3.178 6.054 7.535 1.00 98.50 80 LEU A CA 1
ATOM 654 C C . LEU A 1 80 ? -3.138 7.324 8.391 1.00 98.50 80 LEU A C 1
ATOM 656 O O . LEU A 1 80 ? -2.623 7.285 9.502 1.00 98.50 80 LEU A O 1
ATOM 660 N N . ARG A 1 81 ? -3.745 8.423 7.927 1.00 98.25 81 ARG A N 1
ATOM 661 C CA . ARG A 1 81 ? -3.806 9.699 8.660 1.00 98.25 81 ARG A CA 1
ATOM 662 C C . ARG A 1 81 ? -4.628 9.628 9.945 1.00 98.25 81 ARG A C 1
ATOM 664 O O . ARG A 1 81 ? -4.432 10.450 10.838 1.00 98.25 81 ARG A O 1
ATOM 671 N N . MET A 1 82 ? -5.567 8.687 10.031 1.00 98.31 82 MET A N 1
ATOM 672 C CA . MET A 1 82 ? -6.318 8.412 11.259 1.00 98.31 82 MET A CA 1
ATOM 673 C C . MET A 1 82 ? -5.504 7.592 12.268 1.00 98.31 82 MET A C 1
ATOM 675 O O . MET A 1 82 ? -5.734 7.730 13.467 1.00 98.31 82 MET A O 1
ATOM 679 N N . ILE A 1 83 ? -4.552 6.777 11.799 1.00 98.56 83 ILE A N 1
ATOM 680 C CA . ILE A 1 83 ? -3.583 6.073 12.651 1.00 98.56 83 ILE A CA 1
ATOM 681 C C . ILE A 1 83 ? -2.495 7.044 13.128 1.00 98.56 83 ILE A C 1
ATOM 683 O O . ILE A 1 83 ? -2.217 7.117 14.323 1.00 98.56 83 ILE A O 1
ATOM 687 N N . ASP A 1 84 ? -1.907 7.805 12.203 1.00 98.38 84 ASP A N 1
ATOM 688 C CA . ASP A 1 84 ? -0.897 8.826 12.471 1.00 98.38 84 ASP A CA 1
ATOM 689 C C . ASP A 1 84 ? -1.050 9.995 11.484 1.00 98.38 84 ASP A C 1
ATOM 691 O O . ASP A 1 84 ? -0.859 9.857 10.275 1.00 98.38 84 ASP A O 1
ATOM 695 N N . ASN A 1 85 ? -1.387 11.179 11.996 1.00 97.81 85 ASN A N 1
ATOM 696 C CA . ASN A 1 85 ? -1.695 12.342 11.162 1.00 97.81 85 ASN A CA 1
ATOM 697 C C . ASN A 1 85 ? -0.465 13.033 10.540 1.00 97.81 85 ASN A C 1
ATOM 699 O O . ASN A 1 85 ? -0.642 13.984 9.768 1.00 97.81 85 ASN A O 1
ATOM 703 N N . SER A 1 86 ? 0.748 12.570 10.863 1.00 97.75 86 SER A N 1
ATOM 704 C CA . SER A 1 86 ? 2.011 13.090 10.334 1.00 97.75 86 SER A CA 1
ATOM 705 C C . SER A 1 86 ? 2.481 12.376 9.061 1.00 97.75 86 SER A C 1
ATOM 707 O O . SER A 1 86 ? 3.373 12.880 8.381 1.00 97.75 86 SER A O 1
ATOM 709 N N . THR A 1 87 ? 1.856 11.251 8.689 1.00 97.44 87 THR A N 1
ATOM 710 C CA . THR A 1 87 ? 2.179 10.500 7.467 1.00 97.44 87 THR A CA 1
ATOM 711 C C . THR A 1 87 ? 1.075 10.580 6.402 1.00 97.44 87 THR A C 1
ATOM 713 O O . THR A 1 87 ? 0.022 11.189 6.601 1.00 97.44 87 THR A O 1
ATOM 716 N N . ALA A 1 88 ? 1.347 10.025 5.222 1.00 96.81 88 ALA A N 1
ATOM 717 C CA . ALA A 1 88 ? 0.471 10.027 4.054 1.00 96.81 88 ALA A CA 1
ATOM 718 C C . ALA A 1 88 ? 0.802 8.833 3.144 1.00 96.81 88 ALA A C 1
ATOM 720 O O . ALA A 1 88 ? 1.768 8.111 3.392 1.00 96.81 88 ALA A O 1
ATOM 721 N N . ALA A 1 89 ? 0.053 8.641 2.056 1.00 97.06 89 ALA A N 1
ATOM 722 C CA . ALA A 1 89 ? 0.474 7.697 1.032 1.00 97.06 89 ALA A CA 1
ATOM 723 C C . ALA A 1 89 ? 1.758 8.202 0.347 1.00 97.06 89 ALA A C 1
ATOM 725 O O . ALA A 1 89 ? 1.990 9.401 0.129 1.00 97.06 89 ALA A O 1
ATOM 726 N N . HIS A 1 90 ? 2.646 7.269 0.026 1.00 97.38 90 HIS A N 1
ATOM 727 C CA . HIS A 1 90 ? 3.924 7.538 -0.624 1.00 97.38 90 HIS A CA 1
ATOM 728 C C . HIS A 1 90 ? 4.050 6.679 -1.876 1.00 97.38 90 HIS A C 1
ATOM 730 O O . HIS A 1 90 ? 3.424 5.627 -1.976 1.00 97.38 90 HIS A O 1
ATOM 736 N N . TYR A 1 91 ? 4.841 7.141 -2.842 1.00 97.38 91 TYR A N 1
ATOM 737 C CA . TYR A 1 91 ? 5.015 6.445 -4.114 1.00 97.38 91 TYR A CA 1
ATOM 738 C C . TYR A 1 91 ? 6.432 5.895 -4.241 1.00 97.38 91 TYR A C 1
ATOM 740 O O . TYR A 1 91 ? 7.385 6.458 -3.699 1.00 97.38 91 TYR A O 1
ATOM 748 N N . TRP A 1 92 ? 6.563 4.807 -4.993 1.00 97.44 92 TRP A N 1
ATOM 749 C CA . TRP A 1 92 ? 7.841 4.270 -5.437 1.00 97.44 92 TRP A CA 1
ATOM 750 C C . TRP A 1 92 ? 7.988 4.531 -6.934 1.00 97.44 92 TRP A C 1
ATOM 752 O O . TRP A 1 92 ? 7.208 4.032 -7.743 1.00 97.44 92 TRP A O 1
ATOM 762 N N . ASP A 1 93 ? 8.982 5.336 -7.297 1.00 97.06 93 ASP A N 1
ATOM 763 C CA . ASP A 1 93 ? 9.323 5.581 -8.697 1.00 97.06 93 ASP A CA 1
ATOM 764 C C . ASP A 1 93 ? 10.349 4.552 -9.186 1.00 97.06 93 ASP A C 1
ATOM 766 O O . ASP A 1 93 ? 11.559 4.753 -9.069 1.00 97.06 93 ASP A O 1
ATOM 770 N N . TYR A 1 94 ? 9.880 3.444 -9.752 1.00 94.88 94 TYR A N 1
ATOM 771 C CA . TYR A 1 94 ? 10.758 2.391 -10.272 1.00 94.88 94 TYR A CA 1
ATOM 772 C C . TYR A 1 94 ? 11.609 2.837 -11.480 1.00 94.88 94 TYR A C 1
ATOM 774 O O . TYR A 1 94 ? 12.566 2.152 -11.851 1.00 94.88 94 TYR A O 1
ATOM 782 N N . THR A 1 95 ? 11.312 3.987 -12.106 1.00 96.25 95 THR A N 1
ATOM 783 C CA . THR A 1 95 ? 12.134 4.516 -13.211 1.00 96.25 95 THR A CA 1
ATOM 784 C C . THR A 1 95 ? 13.508 4.977 -12.721 1.00 96.25 95 THR A C 1
ATOM 786 O O . THR A 1 95 ? 14.471 5.013 -13.487 1.00 96.25 95 THR A O 1
ATOM 789 N N . MET A 1 96 ? 13.637 5.249 -11.420 1.00 95.88 96 MET A N 1
ATOM 790 C CA . MET A 1 96 ? 14.897 5.578 -10.764 1.00 95.88 96 MET A CA 1
ATOM 791 C C . MET A 1 96 ? 15.906 4.421 -10.794 1.00 95.88 96 MET A C 1
ATOM 793 O O . MET A 1 96 ? 17.101 4.675 -10.960 1.00 95.88 96 MET A O 1
ATOM 797 N N . GLU A 1 97 ? 15.465 3.173 -10.630 1.00 95.75 97 GLU A N 1
ATOM 798 C CA . GLU A 1 97 ? 16.312 1.985 -10.796 1.00 95.75 97 GLU A CA 1
ATOM 799 C C . GLU A 1 97 ? 16.756 1.843 -12.253 1.00 95.75 97 GLU A C 1
ATOM 801 O O . GLU A 1 97 ? 17.945 1.680 -12.530 1.00 95.75 97 GLU A O 1
ATOM 806 N N . PHE A 1 98 ? 15.820 2.019 -13.190 1.00 94.69 98 PHE A N 1
ATOM 807 C CA . PHE A 1 98 ? 16.113 1.965 -14.620 1.00 94.69 98 PHE A CA 1
ATOM 808 C C . PHE A 1 98 ? 17.155 3.012 -15.038 1.00 94.69 98 PHE A C 1
ATOM 810 O O . PHE A 1 98 ? 18.136 2.682 -15.703 1.00 94.69 98 PHE A O 1
ATOM 817 N N . ALA A 1 99 ? 17.005 4.258 -14.582 1.00 95.88 99 ALA A N 1
ATOM 818 C CA . ALA A 1 99 ? 17.961 5.335 -14.841 1.00 95.88 99 ALA A CA 1
ATOM 819 C C . ALA A 1 99 ? 19.371 5.037 -14.291 1.00 95.88 99 ALA A C 1
ATOM 821 O O . ALA A 1 99 ? 20.356 5.564 -14.805 1.00 95.88 99 ALA A O 1
ATOM 822 N N . ARG A 1 100 ? 19.476 4.179 -13.267 1.00 94.56 100 ARG A N 1
ATOM 823 C CA . ARG A 1 100 ? 20.740 3.714 -12.670 1.00 94.56 100 ARG A CA 1
ATOM 824 C C . ARG A 1 100 ? 21.261 2.407 -13.276 1.00 94.56 100 ARG A C 1
ATOM 826 O O . ARG A 1 100 ? 22.282 1.916 -12.810 1.00 94.56 100 ARG A O 1
ATOM 833 N N . GLN A 1 101 ? 20.584 1.849 -14.285 1.00 95.50 101 GLN A N 1
ATOM 834 C CA . GLN A 1 101 ? 20.869 0.517 -14.838 1.00 95.50 101 GLN A CA 1
ATOM 835 C C . GLN A 1 101 ? 20.851 -0.590 -13.768 1.00 95.50 101 GLN A C 1
ATOM 837 O O . GLN A 1 101 ? 21.569 -1.583 -13.867 1.00 95.50 101 GLN A O 1
ATOM 842 N N . GLN A 1 102 ? 20.024 -0.413 -12.739 1.00 94.81 102 GLN A N 1
ATOM 843 C CA . GLN A 1 102 ? 19.838 -1.372 -11.661 1.00 94.81 102 GLN A CA 1
ATOM 844 C C . GLN A 1 102 ? 18.560 -2.184 -11.919 1.00 94.81 102 GLN A C 1
ATOM 846 O O . GLN A 1 102 ? 17.529 -1.597 -12.263 1.00 94.81 102 GLN A O 1
ATOM 851 N N . PRO A 1 103 ? 18.568 -3.515 -11.729 1.00 94.06 103 PRO A N 1
ATOM 852 C CA . PRO A 1 103 ? 17.336 -4.290 -11.739 1.00 94.06 103 PRO A CA 1
ATOM 853 C C . PRO A 1 103 ? 16.385 -3.822 -10.630 1.00 94.06 103 PRO A C 1
ATOM 855 O O . PRO A 1 103 ? 16.787 -3.663 -9.478 1.00 94.06 103 PRO A O 1
ATOM 858 N N . TRP A 1 104 ? 15.103 -3.635 -10.955 1.00 92.38 104 TRP A N 1
ATOM 859 C CA . TRP A 1 104 ? 14.109 -3.118 -10.002 1.00 92.38 104 TRP A CA 1
ATOM 860 C C . TRP A 1 104 ? 13.993 -3.976 -8.735 1.00 92.38 104 TRP A C 1
ATOM 862 O O . TRP A 1 104 ? 13.779 -3.448 -7.646 1.00 92.38 104 TRP A O 1
ATOM 872 N N . TYR A 1 105 ? 14.178 -5.291 -8.865 1.00 91.69 105 TYR A N 1
ATOM 873 C CA . TYR A 1 105 ? 14.073 -6.240 -7.761 1.00 91.69 105 TYR A CA 1
ATOM 874 C C . TYR A 1 105 ? 15.234 -6.145 -6.760 1.00 91.69 105 TYR A C 1
ATOM 876 O O . TYR A 1 105 ? 15.151 -6.693 -5.667 1.00 91.69 105 TYR A O 1
ATOM 884 N N . GLU A 1 106 ? 16.311 -5.432 -7.098 1.00 92.88 106 GLU A N 1
ATOM 885 C CA . GLU A 1 106 ? 17.410 -5.143 -6.170 1.00 92.88 106 GLU A CA 1
ATOM 886 C C . GLU A 1 106 ? 17.185 -3.852 -5.369 1.00 92.88 106 GLU A C 1
ATOM 888 O O . GLU A 1 106 ? 18.011 -3.504 -4.520 1.00 92.88 106 GLU A O 1
ATOM 893 N N . SER A 1 107 ? 16.086 -3.135 -5.630 1.00 95.44 107 SER A N 1
ATOM 894 C CA . SER A 1 107 ? 15.740 -1.891 -4.945 1.00 95.44 107 SER A CA 1
ATOM 895 C C . SER A 1 107 ? 15.682 -2.059 -3.425 1.00 95.44 107 SER A C 1
ATOM 897 O O . SER A 1 107 ? 15.322 -3.115 -2.898 1.00 95.44 107 SER A O 1
ATOM 899 N N . ALA A 1 108 ? 15.980 -0.974 -2.706 1.00 94.81 108 ALA A N 1
ATOM 900 C CA . ALA A 1 108 ? 15.864 -0.920 -1.252 1.00 94.81 108 ALA A CA 1
ATOM 901 C C . ALA A 1 108 ? 14.448 -1.266 -0.761 1.00 94.81 108 ALA A C 1
ATOM 903 O O . ALA A 1 108 ? 14.305 -1.800 0.331 1.00 94.81 108 ALA A O 1
ATOM 904 N N . VAL A 1 109 ? 13.409 -1.028 -1.575 1.00 95.81 109 VAL A N 1
ATOM 905 C CA . VAL A 1 109 ? 12.023 -1.348 -1.197 1.00 95.81 109 VAL A CA 1
ATOM 906 C C . VAL A 1 109 ? 11.815 -2.844 -0.919 1.00 95.81 109 VAL A C 1
ATOM 908 O O . VAL A 1 109 ? 10.944 -3.176 -0.119 1.00 95.81 109 VAL A O 1
ATOM 911 N N . PHE A 1 110 ? 12.655 -3.718 -1.494 1.00 95.75 110 PHE A N 1
ATOM 912 C CA . PHE A 1 110 ? 12.656 -5.172 -1.282 1.00 95.75 110 PHE A CA 1
ATOM 913 C C . PHE A 1 110 ? 13.675 -5.632 -0.225 1.00 95.75 110 PHE A C 1
ATOM 915 O O . PHE A 1 110 ? 14.275 -6.701 -0.338 1.00 95.75 110 PHE A O 1
ATOM 922 N N . LYS A 1 111 ? 13.960 -4.802 0.783 1.00 94.75 111 LYS A N 1
ATOM 923 C CA . LYS A 1 111 ? 14.822 -5.158 1.922 1.00 94.75 111 LYS A CA 1
ATOM 924 C C . LYS A 1 111 ? 13.993 -5.322 3.193 1.00 94.75 111 LYS A C 1
ATOM 926 O O . LYS A 1 111 ? 12.872 -4.822 3.291 1.00 94.75 111 LYS A O 1
ATOM 931 N N . SER A 1 112 ? 14.528 -6.051 4.170 1.00 94.44 112 SER A N 1
ATOM 932 C CA . SER A 1 112 ? 13.808 -6.432 5.393 1.00 94.44 112 SER A CA 1
ATOM 933 C C . SER A 1 112 ? 13.474 -5.251 6.316 1.00 94.44 112 SER A C 1
ATOM 935 O O . SER A 1 112 ? 12.510 -5.331 7.076 1.00 94.44 112 SER A O 1
ATOM 937 N N . ASP A 1 113 ? 14.203 -4.136 6.222 1.00 94.06 113 ASP A N 1
ATOM 938 C CA . ASP A 1 113 ? 13.877 -2.864 6.879 1.00 94.06 113 ASP A CA 1
ATOM 939 C C . ASP A 1 113 ? 12.852 -2.004 6.101 1.00 94.06 113 ASP A C 1
ATOM 941 O O . ASP A 1 113 ? 12.500 -0.914 6.554 1.00 94.06 113 ASP A O 1
ATOM 945 N N . TRP A 1 114 ? 12.350 -2.507 4.964 1.00 96.38 114 TRP A N 1
ATOM 946 C CA . TRP A 1 114 ? 11.292 -1.919 4.129 1.00 96.38 114 TRP A CA 1
ATOM 947 C C . TRP A 1 114 ? 10.0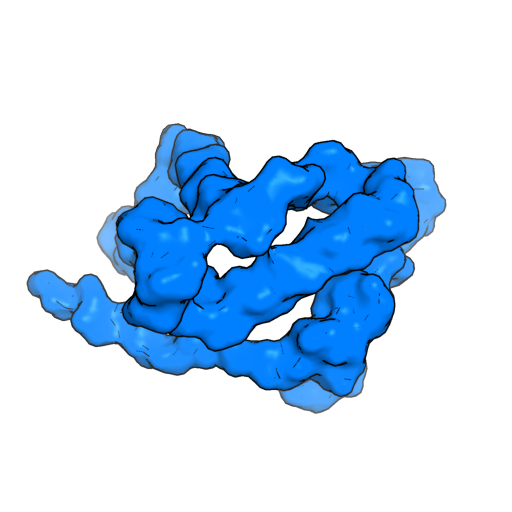77 -2.861 4.061 1.00 96.38 114 TRP A C 1
ATOM 949 O O . TRP A 1 114 ? 9.542 -3.251 5.100 1.00 96.38 114 TRP A O 1
ATOM 959 N N . PHE A 1 115 ? 9.614 -3.229 2.861 1.00 95.88 115 PHE A N 1
ATOM 960 C CA . PHE A 1 115 ? 8.456 -4.110 2.684 1.00 95.88 115 PHE A CA 1
ATOM 961 C C . PHE A 1 115 ? 8.790 -5.599 2.853 1.00 95.88 115 PHE A C 1
ATOM 963 O O . PHE A 1 115 ? 7.878 -6.397 3.051 1.00 95.88 115 PHE A O 1
ATOM 970 N N . GLY A 1 116 ? 10.075 -5.966 2.841 1.00 95.00 116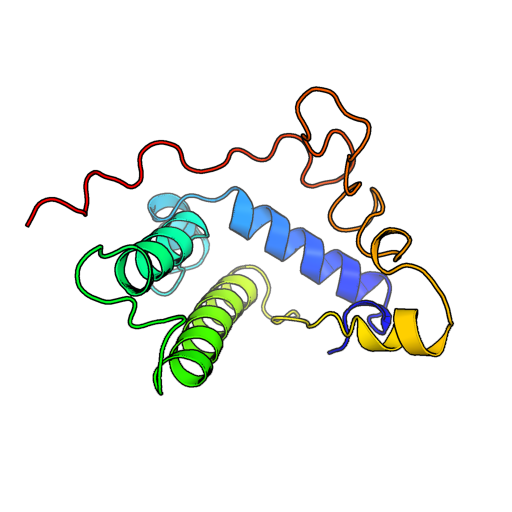 GLY A N 1
ATOM 971 C CA . GLY A 1 116 ? 10.536 -7.354 2.861 1.00 95.00 116 GLY A CA 1
ATOM 972 C C . GLY A 1 116 ? 11.086 -7.815 1.511 1.00 95.00 116 GLY A C 1
ATOM 973 O O . GLY A 1 116 ? 10.935 -7.139 0.497 1.00 95.00 116 GLY A O 1
ATOM 974 N N . ASP A 1 117 ? 11.780 -8.951 1.524 1.00 91.44 117 ASP A N 1
ATOM 975 C CA . ASP A 1 117 ? 12.415 -9.538 0.341 1.00 91.44 117 ASP A CA 1
ATOM 976 C C . ASP A 1 117 ? 11.394 -9.901 -0.754 1.00 91.44 117 ASP A C 1
ATOM 978 O O . ASP A 1 117 ? 10.264 -10.284 -0.456 1.00 91.44 117 ASP A O 1
ATOM 982 N N . ASN A 1 118 ? 11.792 -9.809 -2.029 1.00 89.94 118 ASN A N 1
ATOM 983 C CA . ASN A 1 118 ? 10.933 -10.201 -3.155 1.00 89.94 118 ASN A CA 1
ATOM 984 C C . ASN A 1 118 ? 10.827 -11.731 -3.327 1.00 89.94 118 ASN A C 1
ATOM 986 O O . ASN A 1 118 ? 10.065 -12.205 -4.168 1.00 89.94 118 ASN A O 1
ATOM 990 N N . SER A 1 119 ? 11.613 -12.490 -2.557 1.00 90.00 119 SER A N 1
ATOM 991 C CA . SER A 1 119 ? 11.523 -13.933 -2.315 1.00 90.00 119 SER A CA 1
ATOM 992 C C . SER A 1 119 ? 11.349 -14.838 -3.548 1.00 90.00 119 SER A C 1
ATOM 994 O O . SER A 1 119 ? 10.607 -15.824 -3.484 1.00 90.00 119 SER A O 1
ATOM 996 N N . PRO A 1 120 ? 12.084 -14.613 -4.662 1.00 86.94 120 PRO A N 1
ATOM 997 C CA . PRO A 1 120 ? 11.996 -15.471 -5.843 1.00 86.94 120 PRO A CA 1
ATOM 998 C C . PRO A 1 120 ? 12.567 -16.874 -5.591 1.00 86.94 120 PRO A C 1
ATOM 1000 O O . PRO A 1 120 ? 12.179 -17.820 -6.267 1.00 86.94 120 PRO A O 1
ATOM 1003 N N . GLY A 1 121 ? 13.488 -17.011 -4.629 1.00 88.12 121 GLY A N 1
ATOM 1004 C CA . GLY A 1 121 ? 14.120 -18.282 -4.256 1.00 88.12 121 GLY A CA 1
ATOM 1005 C C . GLY A 1 121 ? 13.459 -19.012 -3.082 1.00 88.12 121 GLY A C 1
ATOM 1006 O O . GLY A 1 121 ? 13.921 -20.088 -2.714 1.00 88.12 121 GLY A O 1
ATOM 1007 N N . ASN A 1 122 ? 12.417 -18.442 -2.470 1.00 91.44 122 ASN A N 1
ATOM 1008 C CA . ASN A 1 122 ? 11.653 -19.113 -1.419 1.00 91.44 122 ASN A CA 1
ATOM 1009 C C . ASN A 1 122 ? 10.650 -20.082 -2.065 1.00 91.44 122 ASN A C 1
ATOM 1011 O O . ASN A 1 122 ? 9.891 -19.663 -2.932 1.00 91.44 122 ASN A O 1
ATOM 1015 N N . GLU A 1 123 ? 10.611 -21.343 -1.623 1.00 94.12 123 GLU A N 1
ATOM 1016 C CA . GLU A 1 123 ? 9.720 -22.386 -2.169 1.00 94.12 123 GLU A CA 1
ATOM 1017 C C . GLU A 1 123 ? 8.234 -21.998 -2.127 1.00 94.12 123 GLU A C 1
ATOM 1019 O O . GLU A 1 123 ? 7.481 -22.311 -3.043 1.00 94.12 123 GLU A O 1
ATOM 1024 N N . ASN A 1 124 ? 7.819 -21.269 -1.090 1.00 91.31 124 ASN A N 1
ATOM 1025 C CA . ASN A 1 124 ? 6.439 -20.811 -0.935 1.00 91.31 124 ASN A CA 1
ATOM 1026 C C . ASN A 1 124 ? 6.223 -19.391 -1.481 1.00 91.31 124 ASN A C 1
ATOM 1028 O O . ASN A 1 124 ? 5.120 -18.863 -1.366 1.00 91.31 124 ASN A O 1
ATOM 1032 N N . HIS A 1 125 ? 7.273 -18.7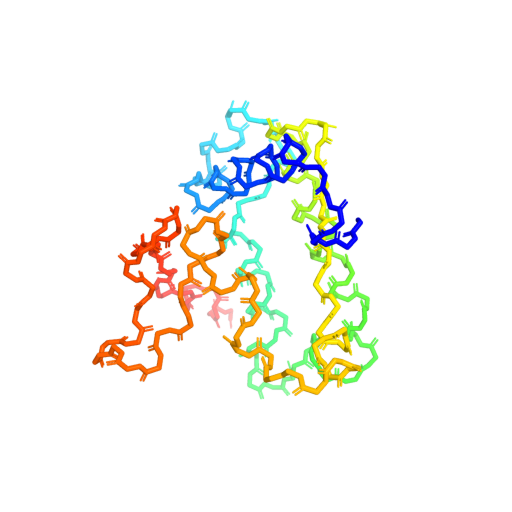44 -2.004 1.00 91.38 125 HIS A N 1
ATOM 1033 C CA . HIS A 1 125 ? 7.265 -17.342 -2.439 1.00 91.38 125 HIS A CA 1
ATOM 1034 C C . HIS A 1 125 ? 6.728 -16.363 -1.377 1.00 91.38 125 HIS A C 1
ATOM 1036 O O . HIS A 1 125 ? 6.186 -15.306 -1.694 1.00 91.38 125 HIS A O 1
ATOM 1042 N N . VAL A 1 126 ? 6.879 -16.718 -0.096 1.00 92.44 126 VAL A N 1
ATOM 1043 C CA . VAL A 1 126 ? 6.434 -15.897 1.033 1.00 92.44 126 VAL A CA 1
ATOM 1044 C C . VAL A 1 126 ? 7.523 -14.924 1.456 1.00 92.44 126 VAL A C 1
ATOM 1046 O O . VAL A 1 126 ? 8.693 -15.293 1.564 1.00 92.44 126 VAL A O 1
ATOM 1049 N N . VAL A 1 127 ? 7.116 -13.706 1.805 1.00 94.06 127 VAL A N 1
ATOM 1050 C CA . VAL A 1 127 ? 7.983 -12.757 2.505 1.00 94.06 127 VAL A CA 1
ATOM 1051 C C . VAL A 1 127 ? 8.267 -13.313 3.904 1.00 94.06 127 VAL A C 1
ATOM 1053 O O . VAL A 1 127 ? 7.378 -13.357 4.758 1.00 94.06 127 VAL A O 1
ATOM 1056 N N . SER A 1 128 ? 9.498 -13.769 4.140 1.00 94.38 128 SER A N 1
ATOM 1057 C CA . SER A 1 128 ? 9.903 -14.434 5.391 1.00 94.38 128 SER A CA 1
ATOM 1058 C C . SER A 1 128 ? 10.655 -13.531 6.372 1.00 94.38 128 SER A C 1
ATOM 1060 O O . SER A 1 128 ? 10.850 -13.906 7.529 1.00 94.38 128 SER A O 1
ATOM 1062 N N . GLU A 1 129 ? 11.051 -12.332 5.943 1.00 93.44 129 GLU A N 1
ATOM 1063 C CA . GLU A 1 129 ? 11.818 -11.373 6.741 1.00 93.44 129 GLU A CA 1
ATOM 1064 C C . GLU A 1 129 ? 11.156 -9.993 6.804 1.00 93.44 129 GLU A C 1
ATOM 1066 O O . GLU A 1 129 ? 10.329 -9.629 5.971 1.00 93.44 129 GLU A O 1
ATOM 1071 N N . GLY A 1 130 ? 11.549 -9.204 7.804 1.00 94.38 130 GLY A N 1
ATOM 1072 C CA . GLY A 1 130 ? 11.075 -7.834 7.972 1.00 94.38 130 GLY A CA 1
ATOM 1073 C C . GLY A 1 130 ? 9.747 -7.705 8.713 1.00 94.38 130 GLY A C 1
ATOM 1074 O O . GLY A 1 130 ? 9.245 -8.651 9.335 1.00 94.38 130 GLY A O 1
ATOM 1075 N N . LYS A 1 131 ? 9.211 -6.479 8.696 1.00 94.62 131 LYS A N 1
ATOM 1076 C CA . LYS A 1 131 ? 8.014 -6.086 9.459 1.00 94.62 131 LYS A CA 1
ATOM 1077 C C . LYS A 1 131 ? 6.741 -6.758 8.933 1.00 94.62 131 LYS A C 1
ATOM 1079 O O . LYS A 1 131 ? 5.883 -7.113 9.729 1.00 94.62 131 LYS A O 1
ATOM 1084 N N . PHE A 1 132 ? 6.661 -6.989 7.624 1.00 95.25 132 PHE A N 1
ATOM 1085 C CA . PHE A 1 132 ? 5.491 -7.567 6.953 1.00 95.25 132 PHE A CA 1
ATOM 1086 C C . PHE A 1 132 ? 5.605 -9.078 6.695 1.00 95.25 132 PHE A C 1
ATOM 1088 O O . PHE A 1 132 ? 4.785 -9.637 5.964 1.00 95.25 132 PHE A O 1
ATOM 1095 N N . ARG A 1 133 ? 6.595 -9.764 7.281 1.00 94.81 133 ARG A N 1
ATOM 1096 C CA . ARG A 1 133 ? 6.748 -11.216 7.108 1.00 94.81 133 ARG A CA 1
ATOM 1097 C C . ARG A 1 133 ? 5.493 -11.984 7.518 1.00 94.81 133 ARG A C 1
ATOM 1099 O O . ARG A 1 133 ? 4.882 -11.662 8.537 1.00 94.81 133 ARG A O 1
ATOM 1106 N N . TYR A 1 134 ? 5.154 -13.021 6.757 1.00 93.88 134 TYR A N 1
ATOM 1107 C CA . TYR A 1 134 ? 3.989 -13.881 7.010 1.00 93.88 134 TYR A CA 1
ATOM 1108 C C . TYR A 1 134 ? 2.673 -13.113 7.220 1.00 93.88 134 TYR A C 1
ATOM 1110 O O . TYR A 1 134 ? 1.782 -13.597 7.917 1.00 93.88 134 TYR A O 1
ATOM 1118 N N . THR A 1 135 ? 2.552 -11.910 6.644 1.00 91.56 135 THR A N 1
ATOM 1119 C CA . THR A 1 135 ? 1.315 -11.132 6.716 1.00 91.56 135 THR A CA 1
ATOM 1120 C C . THR A 1 135 ? 0.203 -11.936 6.043 1.00 91.56 135 THR A C 1
ATOM 1122 O O . THR A 1 135 ? 0.344 -12.266 4.862 1.00 91.56 135 THR A O 1
ATOM 1125 N N . PRO A 1 136 ? -0.882 -12.280 6.760 1.00 88.62 136 PRO A N 1
ATOM 1126 C CA . PRO A 1 136 ? -1.962 -13.055 6.174 1.00 88.62 136 PRO A CA 1
ATOM 1127 C C . PRO A 1 136 ? -2.620 -12.285 5.032 1.00 88.62 136 PRO A C 1
ATOM 1129 O O . PRO A 1 136 ? -2.887 -11.088 5.147 1.00 88.62 136 PRO A O 1
ATOM 1132 N N . VAL A 1 137 ? -2.923 -12.987 3.948 1.00 85.25 137 VAL A N 1
ATOM 1133 C CA . VAL A 1 137 ? -3.774 -12.468 2.876 1.00 85.25 137 VAL A CA 1
ATOM 1134 C C . VAL A 1 137 ? -5.198 -12.936 3.153 1.00 85.25 137 VAL A C 1
ATOM 1136 O O . VAL A 1 137 ? -5.402 -14.036 3.659 1.00 85.25 137 VAL A O 1
ATOM 1139 N N . MET A 1 138 ? -6.197 -12.101 2.859 1.00 82.75 138 MET A N 1
ATOM 1140 C CA . MET A 1 138 ? -7.593 -12.515 2.986 1.00 82.75 138 MET A CA 1
ATOM 1141 C C . MET A 1 138 ? -7.868 -13.722 2.082 1.00 82.75 138 MET A C 1
ATOM 1143 O O . MET A 1 138 ? -7.836 -13.608 0.857 1.00 82.75 138 MET A O 1
ATOM 1147 N N . GLU A 1 139 ? -8.205 -14.847 2.699 1.00 71.19 139 GLU A N 1
ATOM 1148 C CA . GLU A 1 139 ? -8.750 -16.024 2.030 1.00 71.19 139 GLU A CA 1
ATOM 1149 C C . GLU A 1 139 ? -10.288 -15.878 1.954 1.00 71.19 139 GLU A C 1
ATOM 1151 O O . GLU A 1 139 ? -10.914 -15.315 2.853 1.00 71.19 139 GLU A O 1
ATOM 1156 N N . ASP A 1 140 ? -10.906 -16.307 0.849 1.00 66.06 140 ASP A N 1
ATOM 1157 C CA . ASP A 1 140 ? -12.364 -16.278 0.617 1.00 66.06 140 ASP A CA 1
ATOM 1158 C C . ASP A 1 140 ? -13.067 -14.901 0.602 1.00 66.06 140 ASP A C 1
ATOM 1160 O O . ASP A 1 140 ? -14.098 -14.671 1.238 1.00 66.06 140 ASP A O 1
ATOM 1164 N N . ALA A 1 141 ? -12.626 -13.999 -0.281 1.00 63.03 141 ALA A N 1
ATOM 1165 C CA . ALA A 1 141 ? -13.371 -12.773 -0.612 1.00 63.03 141 ALA A CA 1
ATOM 1166 C C . ALA A 1 141 ? -14.691 -13.012 -1.399 1.00 63.03 141 ALA A C 1
ATOM 1168 O O . ALA A 1 141 ? -15.396 -12.062 -1.741 1.00 63.03 141 ALA A O 1
ATOM 1169 N N . ARG A 1 142 ? -15.047 -14.277 -1.689 1.00 53.56 142 ARG A N 1
ATOM 1170 C CA . ARG A 1 142 ? -16.165 -14.674 -2.572 1.00 53.56 142 ARG A CA 1
ATOM 1171 C C . ARG A 1 142 ? -17.560 -14.469 -1.989 1.00 53.56 142 ARG A C 1
ATOM 1173 O O . ARG A 1 142 ? -18.506 -14.391 -2.765 1.00 53.56 142 ARG A O 1
ATOM 1180 N N . ALA A 1 143 ? -17.710 -14.352 -0.668 1.00 50.47 143 ALA A N 1
ATOM 1181 C CA . ALA A 1 143 ? -19.016 -14.181 -0.010 1.00 50.47 143 ALA A CA 1
ATOM 1182 C C . ALA A 1 143 ? -19.763 -12.879 -0.395 1.00 50.47 143 ALA A C 1
ATOM 1184 O O . ALA A 1 143 ? -20.855 -12.627 0.102 1.00 50.47 143 ALA A O 1
ATOM 1185 N N . PHE A 1 144 ? -19.183 -12.062 -1.279 1.00 48.00 144 PHE A N 1
ATOM 1186 C CA . PHE A 1 144 ? -19.761 -10.834 -1.825 1.00 48.00 144 PHE A CA 1
ATOM 1187 C C . PHE A 1 144 ? -20.021 -10.890 -3.341 1.00 48.00 144 PHE A C 1
ATOM 1189 O O . PHE A 1 144 ? -20.523 -9.918 -3.893 1.00 48.00 144 PHE A O 1
ATOM 1196 N N . LEU A 1 145 ? -19.699 -12.003 -4.015 1.00 39.88 145 LEU A N 1
ATOM 1197 C CA . LEU A 1 145 ? -19.974 -12.209 -5.447 1.00 39.88 145 LEU A CA 1
ATOM 1198 C C . LEU A 1 145 ? -21.361 -12.816 -5.712 1.00 39.88 145 LEU A C 1
ATOM 1200 O O . LEU A 1 145 ? -21.747 -12.966 -6.866 1.00 39.88 145 LEU A O 1
ATOM 1204 N N . SER A 1 146 ? -22.106 -13.189 -4.668 1.00 33.34 146 SER A N 1
ATOM 1205 C CA . SER A 1 146 ? -23.487 -13.653 -4.798 1.00 33.34 146 SER A CA 1
ATOM 1206 C C . SER A 1 146 ? -24.453 -12.492 -4.576 1.00 33.34 146 SER A C 1
ATOM 1208 O O . SER A 1 146 ? -24.894 -12.253 -3.447 1.00 33.34 146 SER A O 1
ATOM 1210 N N . ILE A 1 147 ? -24.764 -11.783 -5.656 1.00 38.22 147 ILE A N 1
ATOM 1211 C CA . ILE A 1 147 ? -26.059 -11.120 -5.820 1.00 38.22 147 ILE A CA 1
ATOM 1212 C C . ILE A 1 147 ? -26.797 -11.877 -6.919 1.00 38.22 147 ILE A C 1
ATOM 1214 O O . ILE A 1 147 ? -26.141 -12.175 -7.941 1.00 38.22 147 ILE A O 1
#

Sequence (147 aa):
YELRTLSHDDRKTYFEALYVFYQVSQAEGVKLYGGKYLSLNYLVRQHLYGAASIECDHWHDGAGIVNHHVGITWEMENSLRMIDNSTAAHYWDYTMEFARQQPWYESAVFKSDWFGDNSPGNENHVVSEGKFRYTPVMEDARAFLSI

Secondary structure (DSSP, 8-state):
-BGGGS-HHHHHHHHHHHHHHHH--HHHHHHHH-TT---HHHHHHHHHHHH--SS--SSSSGGGHHHHHHHHHHHHHHHHHHH-TT----B--THHHHHTT--GGGSGGGSTTTT----TTSTT----SSTTTTPPPPP-GGGGS--

pLDDT: mean 91.34, std 11.77, range [33.34, 98.62]

Radius of gyration: 16.78 Å; chains: 1; bounding box: 47×36×38 Å

Foldseek 3Di:
DAQVPDDPVQNVLLVVLVLCLLPADPVRLCVVLHDLADHPVRLVLVCCVQAVDPVDRNQVDDDNPVVSVVVSQVSVQVNSCSSPVSHGDHDHDLVVCVVVVHDSQVDPCCPQCHCAHCQPPPPVSFRCGHSCGPRDDDDDSPVPVPD

InterPro domains:
  IPR008922 Di-copper centre-containing domain superfamily [G3DSA:1.10.1280.10] (1-143)
  IPR008922 Di-copper centre-containing domain superfamily [SSF48056] (2-131)

Organism: NCBI:txid3111310